Protein AF-A0A971YYJ0-F1 (afdb_monomer_lite)

Sequence (65 aa):
MKIDRLGKSFGYAWQGIRYAVRSQQNMQIHLVVAVLVVIAGIVYRLTLLEWAIISLTIGAVLAAE

Radius of gyration: 15.55 Å; chains: 1; bounding box: 27×20×50 Å

Foldseek 3Di:
DPVVVVVVVVVVVVVVLVCCCVPDPVNVVLVVVLVVVVVVCVVVVPDPVVVVVVVVVSVVVVVVD

Secondary structure (DSSP, 8-state):
--HHHHHHHHHHHHHHHHHHHHH-HHHHHHHHHHHHHHHHHHHTT--HHHHHHHHHHHHHHHHH-

pLDDT: mean 85.54, std 10.37, range [47.5, 95.94]

Structure (mmCIF, N/CA/C/O backbone):
data_AF-A0A971YYJ0-F1
#
_entry.id   AF-A0A971YYJ0-F1
#
loop_
_atom_site.group_PDB
_atom_site.id
_atom_site.type_symbol
_atom_site.label_atom_id
_atom_site.label_alt_id
_atom_site.label_comp_id
_atom_site.label_asym_id
_atom_site.label_entity_id
_atom_site.label_seq_id
_atom_site.pdbx_PDB_ins_code
_atom_site.Cartn_x
_atom_site.Cartn_y
_atom_site.Cartn_z
_atom_site.occupancy
_atom_site.B_iso_or_equiv
_atom_site.auth_seq_id
_atom_site.auth_comp_id
_atom_site.auth_asym_id
_atom_site.auth_atom_id
_atom_site.pdbx_PDB_model_num
ATOM 1 N N . MET A 1 1 ? 8.146 -7.361 32.734 1.00 47.50 1 MET A N 1
ATOM 2 C CA . MET A 1 1 ? 6.827 -7.179 32.085 1.00 47.50 1 MET A CA 1
ATOM 3 C C . MET A 1 1 ? 6.804 -5.861 31.297 1.00 47.50 1 MET A C 1
ATOM 5 O O . MET A 1 1 ? 6.363 -4.840 31.805 1.00 47.50 1 MET A O 1
ATOM 9 N N . LYS A 1 2 ? 7.390 -5.835 30.091 1.00 52.84 2 LYS A N 1
ATOM 10 C CA . LYS A 1 2 ? 7.427 -4.646 29.199 1.00 52.84 2 LYS A CA 1
ATOM 11 C C . LYS A 1 2 ? 7.179 -4.999 27.721 1.00 52.84 2 LYS A C 1
ATOM 13 O O . LYS A 1 2 ? 6.749 -4.132 26.971 1.00 52.84 2 LYS A O 1
ATOM 18 N N . ILE A 1 3 ? 7.352 -6.268 27.334 1.00 59.38 3 ILE A N 1
ATOM 19 C CA . ILE A 1 3 ? 7.102 -6.778 25.973 1.00 59.38 3 ILE A CA 1
ATOM 20 C C . ILE A 1 3 ? 5.591 -6.956 25.705 1.00 59.38 3 ILE A C 1
ATOM 22 O O . ILE A 1 3 ? 5.127 -6.701 24.595 1.00 59.38 3 ILE A O 1
ATOM 26 N N . ASP A 1 4 ? 4.792 -7.244 26.740 1.00 61.22 4 ASP A N 1
ATOM 27 C CA . ASP A 1 4 ? 3.335 -7.435 26.626 1.00 61.22 4 ASP A CA 1
ATOM 28 C C . ASP A 1 4 ? 2.574 -6.191 26.144 1.00 61.22 4 ASP A C 1
ATOM 30 O O . ASP A 1 4 ? 1.491 -6.305 25.573 1.00 61.22 4 ASP A O 1
ATOM 34 N N . ARG A 1 5 ? 3.119 -4.985 26.364 1.00 64.69 5 ARG A N 1
ATOM 35 C CA . ARG A 1 5 ? 2.476 -3.731 25.937 1.00 64.69 5 ARG A CA 1
ATOM 36 C C . ARG A 1 5 ? 2.588 -3.502 24.436 1.00 64.69 5 ARG A C 1
ATOM 38 O O . ARG A 1 5 ? 1.621 -3.044 23.841 1.00 64.69 5 ARG A O 1
ATOM 45 N N . LEU A 1 6 ? 3.728 -3.838 23.828 1.00 69.62 6 LEU A N 1
ATOM 46 C CA . LEU A 1 6 ? 3.919 -3.687 22.384 1.00 69.62 6 LEU A CA 1
ATOM 47 C C . LEU A 1 6 ? 3.052 -4.693 21.627 1.00 69.62 6 LEU A C 1
ATOM 49 O O . LEU A 1 6 ? 2.299 -4.290 20.749 1.00 69.62 6 LEU A O 1
ATOM 53 N N . GLY A 1 7 ? 3.056 -5.965 22.041 1.00 73.12 7 GLY A N 1
ATOM 54 C CA . GLY A 1 7 ? 2.180 -6.986 21.454 1.00 73.12 7 GLY A CA 1
ATOM 55 C C . GLY A 1 7 ? 0.692 -6.632 21.566 1.00 73.12 7 GLY A C 1
ATOM 56 O O . GLY A 1 7 ? -0.046 -6.741 20.588 1.00 73.12 7 GLY A O 1
ATOM 57 N N . LYS A 1 8 ? 0.250 -6.113 22.723 1.00 73.06 8 LYS A N 1
ATOM 58 C CA . LYS A 1 8 ? -1.122 -5.603 22.890 1.00 73.06 8 LYS A CA 1
ATOM 59 C C . LYS A 1 8 ? -1.398 -4.358 22.040 1.00 73.06 8 LYS A C 1
ATOM 61 O O . LYS A 1 8 ? -2.480 -4.268 21.475 1.00 73.06 8 LYS A O 1
ATOM 66 N N . SER A 1 9 ? -0.436 -3.444 21.898 1.00 75.94 9 SER A N 1
ATOM 67 C CA . SER A 1 9 ? -0.552 -2.255 21.037 1.00 75.94 9 SER A CA 1
ATOM 68 C C . SER A 1 9 ? -0.758 -2.631 19.566 1.00 75.94 9 SER A C 1
ATOM 70 O O . SER A 1 9 ? -1.692 -2.143 18.934 1.00 75.94 9 SER A O 1
ATOM 72 N N . PHE A 1 10 ? 0.021 -3.585 19.042 1.00 80.06 10 PHE A N 1
ATOM 73 C CA . PHE A 1 10 ? -0.206 -4.142 17.703 1.00 80.06 10 PHE A CA 1
ATOM 74 C C . PHE A 1 10 ? -1.567 -4.839 17.595 1.00 80.06 10 PHE A C 1
ATOM 76 O O . PHE A 1 10 ? -2.252 -4.701 16.584 1.00 80.06 10 PHE A O 1
ATOM 83 N N . GLY A 1 11 ? -2.001 -5.535 18.650 1.00 82.75 11 GLY A N 1
ATOM 84 C CA . GLY A 1 11 ? -3.337 -6.125 18.725 1.00 82.75 11 GLY A CA 1
ATOM 85 C C . GLY A 1 11 ? -4.465 -5.091 18.619 1.00 82.75 11 GLY A C 1
ATOM 86 O O . GLY A 1 11 ? -5.458 -5.348 17.937 1.00 82.75 11 GLY A O 1
ATOM 87 N N . TYR A 1 12 ? -4.313 -3.922 19.247 1.00 81.88 12 TYR A N 1
ATOM 88 C CA . TYR A 1 12 ? -5.263 -2.813 19.126 1.00 81.88 12 TYR A CA 1
ATOM 89 C C . TYR A 1 12 ? -5.199 -2.143 17.752 1.00 81.88 12 TYR A C 1
ATOM 91 O O . TYR A 1 12 ? -6.247 -1.892 17.164 1.00 81.88 12 TYR A O 1
ATOM 99 N N . ALA A 1 13 ? -4.005 -1.930 17.193 1.00 83.38 13 ALA A N 1
ATOM 100 C CA . ALA A 1 13 ? -3.846 -1.386 15.843 1.00 83.38 13 ALA A CA 1
ATOM 101 C C . ALA A 1 13 ? -4.505 -2.293 14.789 1.00 83.38 13 ALA A C 1
ATOM 103 O O . ALA A 1 13 ? -5.264 -1.829 13.942 1.00 83.38 13 ALA A O 1
ATOM 104 N N . TRP A 1 14 ? -4.306 -3.610 14.895 1.00 83.31 14 TRP A N 1
ATOM 105 C CA . TRP A 1 14 ? -4.937 -4.590 14.012 1.00 83.31 14 TRP A CA 1
ATOM 106 C C . TRP A 1 14 ? -6.460 -4.659 14.189 1.00 83.31 14 TRP A C 1
ATOM 108 O O . TRP A 1 14 ? -7.192 -4.880 13.225 1.00 83.31 14 TRP A O 1
ATOM 118 N N . GLN A 1 15 ? -6.972 -4.476 15.410 1.00 86.25 15 GLN A N 1
ATOM 119 C CA . GLN A 1 15 ? -8.413 -4.328 15.637 1.00 86.25 15 GLN A CA 1
ATOM 120 C C . GLN A 1 15 ? -8.957 -3.047 14.999 1.00 86.25 15 GLN A C 1
ATOM 122 O O . GLN A 1 15 ? -9.998 -3.111 14.353 1.00 86.25 15 GLN A O 1
ATOM 127 N N . GLY A 1 16 ? -8.236 -1.929 15.110 1.00 83.81 16 GLY A N 1
ATOM 128 C CA . GLY A 1 16 ? -8.587 -0.663 14.466 1.00 83.81 16 GLY A CA 1
ATOM 129 C C . GLY A 1 16 ? -8.655 -0.784 12.944 1.00 83.81 16 GLY A C 1
ATOM 130 O O . GLY A 1 16 ? -9.669 -0.427 12.354 1.00 83.81 16 GLY A O 1
ATOM 131 N N . ILE A 1 17 ? -7.639 -1.389 12.317 1.00 84.12 17 ILE A N 1
ATOM 132 C CA . ILE A 1 17 ? -7.628 -1.645 10.866 1.00 84.12 17 ILE A CA 1
ATOM 133 C C . ILE A 1 17 ? -8.808 -2.539 10.472 1.00 84.12 17 ILE A C 1
ATOM 135 O O . ILE A 1 17 ? -9.551 -2.215 9.551 1.00 84.12 17 ILE A O 1
ATOM 139 N N . ARG A 1 18 ? -9.035 -3.649 11.187 1.00 84.75 18 ARG A N 1
ATOM 140 C CA . ARG A 1 18 ? -10.165 -4.546 10.889 1.00 84.75 18 ARG A CA 1
ATOM 141 C C . ARG A 1 18 ? -11.518 -3.856 11.044 1.00 84.75 18 ARG A C 1
ATOM 143 O O . ARG A 1 18 ? -12.423 -4.135 10.261 1.00 84.75 18 ARG A O 1
ATOM 150 N N . TYR A 1 19 ? -11.658 -2.981 12.035 1.00 86.06 19 TYR A N 1
ATOM 151 C CA . TYR A 1 19 ? -12.863 -2.188 12.233 1.00 86.06 19 TYR A CA 1
ATOM 152 C C . TYR A 1 19 ? -13.064 -1.187 11.091 1.00 86.06 19 TYR A C 1
ATOM 154 O O . TYR A 1 19 ? -14.142 -1.170 10.506 1.00 86.06 19 TYR A O 1
ATOM 162 N N . ALA A 1 20 ? -12.02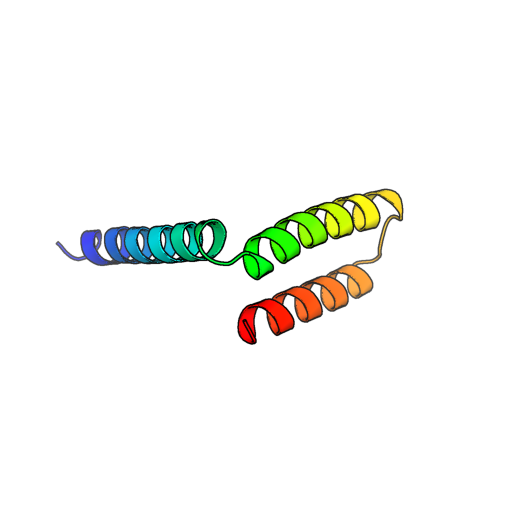7 -0.436 10.706 1.00 83.31 20 ALA A N 1
ATOM 163 C CA . ALA A 1 20 ? -12.078 0.505 9.586 1.00 83.31 20 ALA A CA 1
ATOM 164 C C . ALA A 1 20 ? -12.478 -0.198 8.278 1.00 83.31 20 ALA A C 1
ATOM 166 O O . ALA A 1 20 ? -13.434 0.206 7.622 1.00 83.31 20 ALA A O 1
ATOM 167 N N . VAL A 1 21 ? -11.848 -1.337 7.976 1.00 82.75 21 VAL A N 1
ATOM 168 C CA . VAL A 1 21 ? -12.168 -2.170 6.805 1.00 82.75 21 VAL A CA 1
ATOM 169 C C . VAL A 1 21 ? -13.606 -2.698 6.827 1.00 82.75 21 VAL A C 1
ATOM 171 O O . VAL A 1 21 ? -14.231 -2.856 5.783 1.00 82.75 21 VAL A O 1
ATOM 174 N N . ARG A 1 22 ? -14.172 -3.008 7.995 1.00 83.75 22 ARG A N 1
ATOM 175 C CA . ARG A 1 22 ? -15.553 -3.516 8.102 1.00 83.75 22 ARG A CA 1
ATOM 176 C C . ARG A 1 22 ? -16.598 -2.402 8.105 1.00 83.75 22 ARG A C 1
ATOM 178 O O . ARG A 1 22 ? -17.700 -2.631 7.620 1.00 83.75 22 ARG A O 1
ATOM 185 N N . SER A 1 23 ? -16.267 -1.243 8.665 1.00 85.75 23 SER A N 1
ATOM 186 C CA . SER A 1 23 ? -17.213 -0.157 8.926 1.00 85.75 23 SER A CA 1
ATOM 187 C C . SER A 1 23 ? -17.284 0.871 7.801 1.00 85.75 23 SER A C 1
ATOM 189 O O . SER A 1 23 ? -18.330 1.493 7.638 1.00 85.75 23 SER A O 1
ATOM 191 N N . GLN A 1 24 ? -16.197 1.094 7.060 1.00 87.31 24 GLN A N 1
ATOM 192 C CA . GLN A 1 24 ? -16.138 2.118 6.020 1.00 87.31 24 GLN A CA 1
ATOM 193 C C . GLN A 1 24 ? -16.272 1.476 4.639 1.00 87.31 24 GLN A C 1
ATOM 195 O O . GLN A 1 24 ? -15.419 0.696 4.216 1.00 87.31 24 GLN A O 1
ATOM 200 N N . GLN A 1 25 ? -17.342 1.823 3.919 1.00 85.12 25 GLN A N 1
ATOM 201 C CA . GLN A 1 25 ? -17.571 1.327 2.557 1.00 85.12 25 GLN A CA 1
ATOM 202 C C . GLN A 1 25 ? -16.433 1.729 1.612 1.00 85.12 25 GLN A C 1
ATOM 204 O O . GLN A 1 25 ? -16.002 0.911 0.802 1.00 85.12 25 GLN A O 1
ATOM 209 N N . ASN A 1 26 ? -15.891 2.943 1.753 1.00 85.75 26 ASN A N 1
ATOM 210 C CA . ASN A 1 26 ? -14.789 3.385 0.901 1.00 85.75 26 ASN A CA 1
ATOM 211 C C . ASN A 1 26 ? -13.516 2.551 1.116 1.00 85.75 26 ASN A C 1
ATOM 213 O O . ASN A 1 26 ? -12.918 2.110 0.140 1.00 85.75 26 ASN A O 1
ATOM 217 N N . MET A 1 27 ? -13.177 2.202 2.363 1.00 85.62 27 MET A N 1
ATOM 218 C CA . MET A 1 27 ? -12.037 1.327 2.676 1.00 85.62 27 MET A CA 1
ATOM 219 C C . MET A 1 27 ? -12.187 -0.074 2.053 1.00 85.6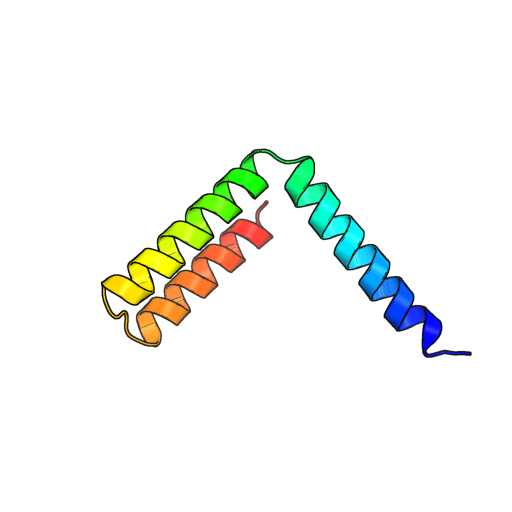2 27 MET A C 1
ATOM 221 O O . MET A 1 27 ? -11.213 -0.683 1.609 1.00 85.62 27 MET A O 1
ATOM 225 N N . GLN A 1 28 ? -13.416 -0.597 1.976 1.00 87.9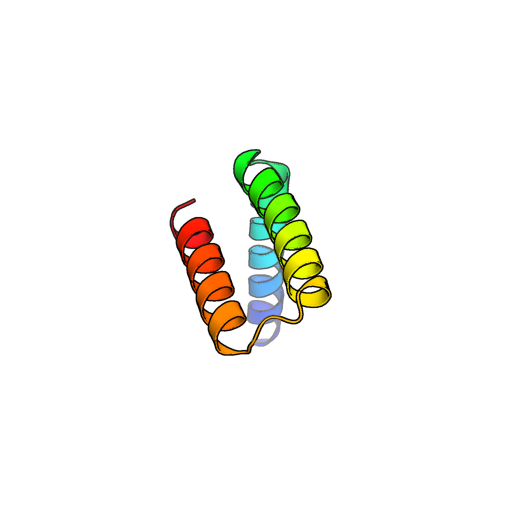4 28 GLN A N 1
ATOM 226 C CA . GLN A 1 28 ? -13.701 -1.865 1.290 1.00 87.94 28 GLN A CA 1
ATOM 227 C C . GLN A 1 28 ? -13.475 -1.749 -0.215 1.00 87.94 28 GLN A C 1
ATOM 229 O O . GLN A 1 28 ? -12.843 -2.624 -0.809 1.00 87.94 28 GLN A O 1
ATOM 234 N N . ILE A 1 29 ? -13.959 -0.663 -0.823 1.00 88.56 29 ILE A N 1
ATOM 235 C CA . ILE A 1 29 ? -13.758 -0.382 -2.247 1.00 88.56 29 ILE A CA 1
ATOM 236 C C . ILE A 1 29 ? -12.264 -0.224 -2.538 1.00 88.56 29 ILE A C 1
ATOM 238 O O . ILE A 1 29 ? -11.762 -0.865 -3.460 1.00 88.56 29 ILE A O 1
ATOM 242 N N . HIS A 1 30 ? -11.529 0.538 -1.724 1.00 89.38 30 HIS A N 1
ATOM 243 C CA . HIS A 1 30 ? -10.086 0.700 -1.876 1.00 89.38 30 HIS A CA 1
ATOM 244 C C . HIS A 1 30 ? -9.331 -0.619 -1.772 1.00 89.38 30 HIS A C 1
ATOM 246 O O . HIS A 1 30 ? -8.446 -0.859 -2.589 1.00 89.38 30 HIS A O 1
ATOM 252 N N . LEU A 1 31 ? -9.700 -1.515 -0.852 1.00 88.31 31 LEU A N 1
ATOM 253 C CA . LEU A 1 31 ? -9.092 -2.846 -0.781 1.00 88.31 31 LEU A CA 1
ATOM 254 C C . LEU A 1 31 ? -9.354 -3.682 -2.036 1.00 88.31 31 LEU A C 1
ATOM 256 O O . LEU A 1 31 ? -8.430 -4.310 -2.551 1.00 88.31 31 LEU A O 1
ATOM 260 N N . VAL A 1 32 ? -10.586 -3.684 -2.551 1.00 91.44 32 VAL A N 1
ATOM 261 C CA . VAL A 1 32 ? -10.922 -4.415 -3.784 1.00 91.44 32 VAL A CA 1
ATOM 262 C C . VAL A 1 32 ? -10.142 -3.850 -4.972 1.00 91.44 32 VAL A C 1
ATOM 264 O O . VAL A 1 32 ? -9.521 -4.608 -5.716 1.00 91.44 32 VAL A O 1
ATOM 267 N N . VAL A 1 33 ? -10.111 -2.525 -5.125 1.00 91.56 33 VAL A N 1
ATOM 268 C CA . VAL A 1 33 ? -9.362 -1.849 -6.193 1.00 91.56 33 VAL A CA 1
ATOM 269 C C . VAL A 1 33 ? -7.862 -2.107 -6.059 1.00 91.56 33 VAL A C 1
ATOM 271 O O . VAL A 1 33 ? -7.221 -2.418 -7.058 1.00 91.56 33 VAL A O 1
ATOM 274 N N . ALA A 1 34 ? -7.298 -2.064 -4.850 1.00 89.62 34 ALA A N 1
ATOM 275 C CA . ALA A 1 34 ? -5.888 -2.365 -4.617 1.00 89.62 34 ALA A CA 1
ATOM 276 C C . ALA A 1 34 ? -5.531 -3.792 -5.061 1.00 89.62 34 ALA A C 1
ATOM 278 O O . ALA A 1 34 ? -4.523 -3.987 -5.738 1.00 89.62 34 ALA A O 1
ATOM 279 N N . VAL A 1 35 ? -6.377 -4.784 -4.761 1.00 92.94 35 VAL A N 1
ATOM 280 C CA . VAL A 1 35 ? -6.183 -6.165 -5.237 1.00 92.94 35 VAL A CA 1
ATOM 281 C C . VAL A 1 35 ? -6.222 -6.232 -6.766 1.00 92.94 35 VAL A C 1
ATOM 283 O O . VAL A 1 35 ? -5.354 -6.862 -7.370 1.00 92.94 35 VAL A O 1
ATOM 286 N N . LEU A 1 36 ? -7.180 -5.556 -7.407 1.00 93.75 36 LEU A N 1
ATOM 287 C CA . LEU A 1 36 ? -7.271 -5.509 -8.870 1.00 93.75 36 LEU A CA 1
ATOM 288 C C . LEU A 1 36 ? -6.041 -4.851 -9.505 1.00 93.75 36 LEU A C 1
ATOM 290 O O . LEU A 1 36 ? -5.516 -5.367 -10.489 1.00 93.75 36 LEU A O 1
ATOM 294 N N . VAL A 1 37 ? -5.547 -3.755 -8.923 1.00 93.06 37 VAL A N 1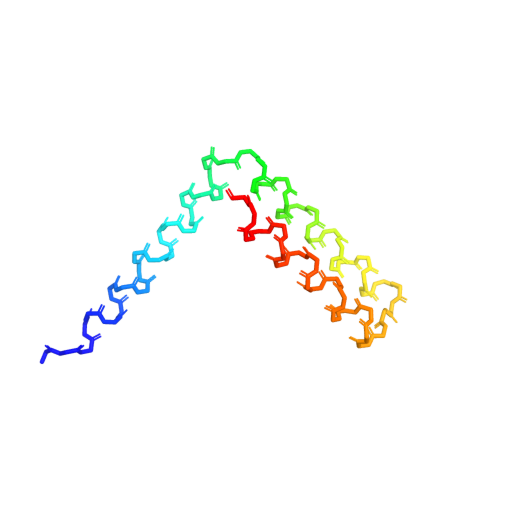
ATOM 295 C CA . VAL A 1 37 ? -4.334 -3.063 -9.378 1.00 93.06 37 VAL A CA 1
ATOM 296 C C . VAL A 1 37 ? -3.108 -3.957 -9.224 1.00 93.06 37 VAL A C 1
ATOM 298 O O . VAL A 1 37 ? -2.285 -4.002 -10.133 1.00 93.06 37 VAL A O 1
ATOM 301 N N . VAL A 1 38 ? -2.996 -4.716 -8.130 1.00 92.75 38 VAL A N 1
ATOM 302 C CA . VAL A 1 38 ? -1.883 -5.657 -7.942 1.00 92.75 38 VAL A CA 1
ATOM 303 C C . VAL A 1 38 ? -1.906 -6.751 -9.010 1.00 92.75 38 VAL A C 1
ATOM 305 O O . VAL A 1 38 ? -0.880 -7.030 -9.630 1.00 92.75 38 VAL A O 1
ATOM 308 N N . ILE A 1 39 ? -3.076 -7.341 -9.268 1.00 95.06 39 ILE A N 1
ATOM 309 C CA . ILE A 1 39 ? -3.242 -8.363 -10.310 1.00 95.06 39 ILE A CA 1
ATOM 310 C C . ILE A 1 39 ? -2.891 -7.778 -11.681 1.00 95.06 39 ILE A C 1
ATOM 312 O O . ILE A 1 39 ? -2.093 -8.367 -12.410 1.00 95.06 39 ILE A O 1
ATOM 316 N N . ALA A 1 40 ? -3.430 -6.604 -12.016 1.00 92.94 40 ALA A N 1
ATOM 317 C CA . ALA A 1 40 ? -3.124 -5.915 -13.264 1.00 92.94 40 ALA A CA 1
ATOM 318 C C . ALA A 1 40 ? -1.622 -5.620 -13.382 1.00 92.94 40 ALA A C 1
ATOM 320 O O . ALA A 1 40 ? -1.027 -5.892 -14.420 1.00 92.94 40 ALA A O 1
ATOM 321 N N . GLY A 1 41 ? -0.984 -5.150 -12.310 1.00 92.44 41 GLY A N 1
ATOM 322 C CA . GLY A 1 41 ? 0.440 -4.840 -12.300 1.00 92.44 41 GLY A CA 1
ATOM 323 C C . GLY A 1 41 ? 1.329 -6.052 -12.571 1.00 92.44 41 GLY A C 1
ATOM 324 O O . GLY A 1 41 ? 2.335 -5.943 -13.275 1.00 92.44 41 GLY A O 1
ATOM 325 N N . ILE A 1 42 ? 0.928 -7.226 -12.077 1.00 93.19 42 ILE A N 1
ATOM 326 C CA . ILE A 1 42 ? 1.600 -8.498 -12.366 1.00 93.19 42 ILE A CA 1
ATOM 327 C C . ILE A 1 42 ? 1.366 -8.913 -13.826 1.00 93.19 42 ILE A C 1
ATOM 329 O O . ILE A 1 42 ? 2.321 -9.277 -14.513 1.00 93.19 42 ILE A O 1
ATOM 333 N N . VAL A 1 43 ? 0.124 -8.835 -14.320 1.00 95.94 43 VAL A N 1
ATOM 334 C CA . VAL A 1 43 ? -0.235 -9.217 -15.701 1.00 95.94 43 VAL A CA 1
ATOM 335 C C . VAL A 1 43 ? 0.487 -8.345 -16.731 1.00 95.94 43 VAL A C 1
ATOM 337 O O . VAL A 1 43 ? 1.052 -8.872 -17.688 1.00 95.94 43 VAL A O 1
ATOM 340 N N . TYR A 1 44 ? 0.527 -7.029 -16.514 1.00 94.06 44 TYR A N 1
ATOM 341 C CA . TYR A 1 44 ? 1.193 -6.069 -17.398 1.00 94.06 44 TYR A CA 1
ATOM 342 C C . TYR A 1 44 ? 2.709 -5.972 -17.172 1.00 94.06 44 TYR A C 1
ATOM 344 O O . TYR A 1 44 ? 3.374 -5.228 -17.886 1.00 94.06 44 TYR A O 1
ATOM 352 N N . ARG A 1 45 ? 3.267 -6.745 -16.224 1.00 93.25 45 ARG A N 1
ATOM 353 C CA . ARG A 1 45 ? 4.700 -6.759 -15.878 1.00 93.25 45 ARG A CA 1
ATOM 354 C C . ARG A 1 45 ? 5.256 -5.354 -15.635 1.00 93.25 45 ARG A C 1
ATOM 356 O O . ARG A 1 45 ? 6.273 -4.976 -16.216 1.00 93.25 45 ARG A O 1
ATOM 363 N N . LEU A 1 46 ? 4.584 -4.604 -14.765 1.00 93.00 46 LEU A N 1
ATOM 364 C CA . LEU A 1 46 ? 5.004 -3.252 -14.411 1.00 93.00 46 LEU A CA 1
ATOM 365 C C . LEU A 1 46 ? 6.433 -3.231 -13.857 1.00 93.00 46 LEU A C 1
ATOM 367 O O . LEU A 1 46 ? 6.863 -4.116 -13.110 1.00 93.00 46 LEU A O 1
ATOM 371 N N . THR A 1 47 ? 7.153 -2.178 -14.212 1.00 94.88 47 THR A N 1
ATOM 372 C CA . THR A 1 47 ? 8.490 -1.863 -13.723 1.00 94.88 47 THR A CA 1
ATOM 373 C C . THR A 1 47 ? 8.462 -1.445 -12.252 1.00 94.88 47 THR A C 1
ATOM 375 O O . THR A 1 47 ? 7.437 -1.036 -11.705 1.00 94.88 47 THR A O 1
ATOM 378 N N . LEU A 1 48 ? 9.625 -1.496 -11.594 1.00 93.38 48 LEU A N 1
ATOM 379 C CA . LEU A 1 48 ? 9.768 -1.058 -10.199 1.00 93.38 48 LEU A CA 1
ATOM 380 C C . LEU A 1 48 ? 9.309 0.391 -9.967 1.00 93.38 48 LEU A C 1
ATOM 382 O O . LEU A 1 48 ? 8.764 0.687 -8.905 1.00 93.38 48 LEU A O 1
ATOM 386 N N . LEU A 1 49 ? 9.506 1.284 -10.943 1.00 95.31 49 LEU A N 1
ATOM 387 C CA . LEU A 1 49 ? 9.074 2.679 -10.828 1.00 95.31 49 LEU A CA 1
ATOM 388 C C . LEU A 1 49 ? 7.549 2.810 -10.849 1.00 95.31 49 LEU A C 1
ATOM 390 O O . LEU A 1 49 ? 6.990 3.546 -10.041 1.00 95.31 49 LEU A O 1
ATOM 394 N N . GLU A 1 50 ? 6.870 2.072 -11.722 1.00 93.25 50 GLU A N 1
ATOM 395 C CA . GLU A 1 50 ? 5.405 2.078 -11.791 1.00 93.25 50 GLU A CA 1
ATOM 396 C C . GLU A 1 50 ? 4.793 1.534 -10.495 1.00 93.25 50 GLU A C 1
ATOM 398 O O . GLU A 1 50 ? 3.866 2.132 -9.950 1.00 93.25 50 GLU A O 1
ATOM 403 N N . TRP A 1 51 ? 5.374 0.47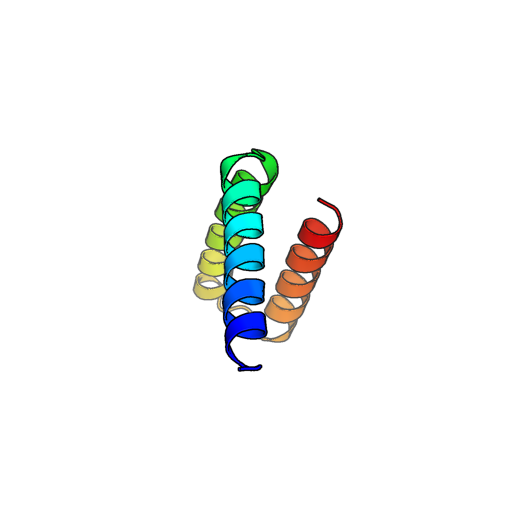3 -9.927 1.00 94.25 51 TRP A N 1
ATOM 404 C CA . TRP A 1 51 ? 4.983 -0.028 -8.607 1.00 94.25 51 TRP A CA 1
ATOM 405 C C . TRP A 1 51 ? 5.195 0.989 -7.486 1.00 94.25 51 TRP A C 1
ATOM 407 O O . TRP A 1 51 ? 4.359 1.082 -6.584 1.00 94.25 51 TRP A O 1
ATOM 417 N N . ALA A 1 52 ? 6.287 1.757 -7.530 1.00 94.69 52 ALA A N 1
ATOM 418 C CA . ALA A 1 52 ? 6.561 2.794 -6.540 1.00 94.69 52 ALA A CA 1
ATOM 419 C C . ALA A 1 52 ? 5.509 3.911 -6.593 1.00 94.69 52 ALA A C 1
ATOM 421 O O . ALA A 1 52 ? 4.990 4.311 -5.552 1.00 94.69 52 ALA A O 1
ATOM 422 N N . ILE A 1 53 ? 5.145 4.362 -7.799 1.00 94.81 53 ILE A N 1
ATOM 423 C CA . ILE A 1 53 ? 4.102 5.375 -8.000 1.00 94.81 53 ILE A CA 1
ATOM 424 C C . ILE A 1 53 ? 2.749 4.847 -7.514 1.00 94.81 53 ILE A C 1
ATOM 426 O O . ILE A 1 53 ? 2.096 5.511 -6.715 1.00 94.81 53 ILE A O 1
ATOM 430 N N . ILE A 1 54 ? 2.360 3.634 -7.918 1.00 93.06 54 ILE A N 1
ATOM 431 C CA . ILE A 1 54 ? 1.100 3.008 -7.490 1.00 93.06 54 ILE A CA 1
ATOM 432 C C . ILE A 1 54 ? 1.030 2.901 -5.963 1.00 93.06 54 ILE A C 1
ATOM 434 O O . ILE A 1 54 ? 0.025 3.272 -5.359 1.00 93.06 54 ILE A O 1
ATOM 438 N N . SER A 1 55 ? 2.107 2.433 -5.329 1.00 91.31 55 SER A N 1
ATOM 439 C CA . SER A 1 55 ? 2.172 2.290 -3.871 1.00 91.31 55 SER A CA 1
ATOM 440 C C . SER A 1 55 ? 2.053 3.641 -3.165 1.00 91.31 55 SER A C 1
ATOM 442 O O . SER A 1 55 ? 1.349 3.749 -2.161 1.00 91.31 55 SER A O 1
ATOM 444 N N . LEU A 1 56 ? 2.696 4.681 -3.707 1.00 94.12 56 LEU A N 1
ATOM 445 C CA . LEU A 1 56 ? 2.601 6.044 -3.190 1.00 94.12 56 LEU A CA 1
ATOM 446 C C . LEU A 1 56 ? 1.172 6.590 -3.307 1.00 94.12 56 LEU A C 1
ATOM 448 O O . LEU A 1 56 ? 0.658 7.157 -2.347 1.00 94.12 56 LEU A O 1
ATOM 452 N N . THR A 1 57 ? 0.510 6.387 -4.448 1.00 92.69 57 THR A N 1
ATOM 453 C CA . THR A 1 57 ? -0.874 6.829 -4.659 1.00 92.69 57 THR A CA 1
ATOM 454 C C . THR A 1 57 ? -1.845 6.118 -3.718 1.00 92.69 57 THR A C 1
ATOM 456 O O . THR A 1 57 ? -2.660 6.784 -3.084 1.00 92.69 57 THR A O 1
ATOM 459 N N . ILE A 1 58 ? -1.735 4.792 -3.567 1.00 88.81 58 ILE A N 1
ATOM 460 C CA . ILE A 1 58 ? -2.569 4.024 -2.627 1.00 88.81 58 ILE A CA 1
ATOM 461 C C . ILE A 1 58 ? -2.345 4.524 -1.194 1.00 88.81 58 ILE A C 1
ATOM 463 O O . ILE A 1 58 ? -3.307 4.770 -0.471 1.00 88.81 58 ILE A O 1
ATOM 467 N N . GLY A 1 59 ? -1.086 4.727 -0.792 1.00 89.88 59 GLY A N 1
ATOM 468 C CA . GLY A 1 59 ? -0.749 5.246 0.534 1.00 89.88 59 GLY A CA 1
ATOM 469 C C . GLY A 1 59 ? -1.297 6.652 0.791 1.00 89.88 59 GLY A C 1
ATOM 470 O O . GLY A 1 59 ? -1.816 6.911 1.872 1.00 89.88 59 GLY A O 1
ATOM 471 N N . ALA A 1 60 ? -1.228 7.545 -0.199 1.00 92.12 60 ALA A N 1
ATOM 472 C CA . ALA A 1 60 ? -1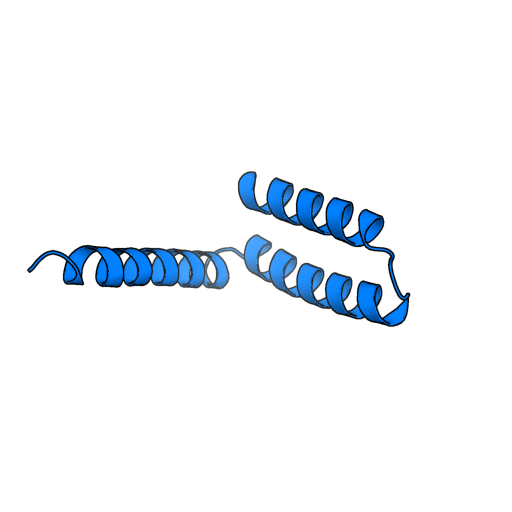.751 8.905 -0.088 1.00 92.12 60 ALA A CA 1
ATOM 473 C C . ALA A 1 60 ? -3.277 8.932 0.070 1.00 92.12 60 ALA A C 1
ATOM 475 O O . ALA A 1 60 ? -3.791 9.686 0.890 1.00 92.12 60 ALA A O 1
ATOM 476 N N . VAL A 1 61 ? -3.991 8.087 -0.678 1.00 89.00 61 VAL A N 1
ATOM 477 C CA . VAL A 1 61 ? -5.448 7.957 -0.568 1.00 89.00 61 VAL A CA 1
ATOM 478 C C . VAL A 1 61 ? -5.841 7.396 0.797 1.00 89.00 61 VAL A C 1
ATOM 480 O O . VAL A 1 61 ? -6.682 7.983 1.464 1.00 89.00 61 VAL A O 1
ATOM 483 N N . LEU A 1 62 ? -5.176 6.334 1.266 1.00 85.00 62 LEU A N 1
ATOM 484 C CA . LEU A 1 62 ? -5.426 5.767 2.597 1.00 85.00 62 LEU A CA 1
ATOM 485 C C . LEU A 1 62 ? -5.091 6.732 3.741 1.00 85.00 62 LEU A C 1
ATOM 487 O O . LEU A 1 62 ? -5.686 6.633 4.803 1.00 85.00 62 LEU A O 1
ATOM 491 N N . ALA A 1 63 ? -4.123 7.632 3.552 1.00 86.44 63 ALA A N 1
ATOM 492 C CA . ALA A 1 63 ? -3.797 8.662 4.537 1.00 86.44 63 ALA A CA 1
ATOM 493 C C . ALA A 1 63 ? -4.816 9.815 4.557 1.00 86.44 63 ALA A C 1
ATOM 495 O O . ALA A 1 63 ? -4.852 10.573 5.526 1.00 86.44 63 ALA A O 1
ATOM 496 N N . ALA A 1 64 ? -5.585 9.977 3.479 1.00 85.62 64 ALA A N 1
ATOM 497 C CA . ALA A 1 64 ? -6.616 10.998 3.343 1.00 85.62 64 ALA A CA 1
ATOM 498 C C . ALA A 1 64 ? -8.019 10.503 3.745 1.00 85.62 64 ALA A C 1
ATOM 500 O O . ALA A 1 64 ? -8.886 11.341 3.999 1.00 85.62 64 ALA A O 1
ATOM 501 N N . GLU A 1 65 ? -8.241 9.183 3.789 1.00 69.31 65 GLU A N 1
ATOM 502 C CA . GLU A 1 65 ? -9.457 8.537 4.318 1.00 69.31 65 GLU A CA 1
ATOM 503 C C . GLU A 1 65 ? -9.469 8.405 5.845 1.00 69.31 65 GLU A C 1
ATOM 505 O O . GLU A 1 65 ? -10.563 8.598 6.428 1.00 69.31 65 GLU A O 1
#